Protein AF-A0A3N6RUH7-F1 (afdb_monomer)

Mean predicted aligned error: 8.1 Å

InterPro domains:
  IPR007488 Protein of unknown function DUF535 [PF04393] (1-119)
  IPR007488 Protein of unknown function DUF535 [PTHR38785] (1-127)

Secondary structure (DSSP, 8-state):
-HHHHHHHHSHHHHHHHHHHHHH-HHHHHHHTT-TTGGGGGG-TTSSSS-HHHHHHHHHHHHHHHHT-S-HHHHHHHT-SS-EEEEEEE-TTS-EEEEEEE--GGGTTTT-EEEEEEETTEEEEEEEESTTTT--

Foldseek 3Di:
DVQVVVCVVVVVLLVVLVVLLVVDPLSVLLCVVPVCLSVVLVPCPLDPDHSNVSSVLLSVLSVVLVPPPDPQSSVQLRAQVWDFPDWDADPVRFIKTWIWHQHCVVLVQRWIWIWIDTVVGTDDIDTDSSNSSSD

Structure (mmCIF, N/CA/C/O backbone):
data_AF-A0A3N6RUH7-F1
#
_entry.id   AF-A0A3N6RUH7-F1
#
loop_
_atom_site.group_PDB
_atom_site.id
_atom_site.type_symbol
_atom_site.label_atom_id
_atom_site.label_alt_id
_atom_site.label_comp_id
_atom_site.label_asym_id
_atom_site.label_entity_id
_atom_site.label_seq_id
_atom_site.pdbx_PDB_ins_code
_atom_site.Cartn_x
_atom_site.Cartn_y
_atom_site.Cartn_z
_atom_site.occupancy
_atom_site.B_iso_or_equiv
_atom_site.auth_seq_id
_atom_site.auth_comp_id
_atom_site.auth_asym_id
_atom_site.auth_atom_id
_atom_site.pdbx_PDB_model_num
ATOM 1 N N . MET A 1 1 ? 15.481 16.339 -13.597 1.00 51.31 1 MET A N 1
ATOM 2 C CA . MET A 1 1 ? 16.645 15.808 -14.353 1.00 51.31 1 MET A CA 1
ATOM 3 C C . MET A 1 1 ? 17.347 14.592 -13.751 1.00 51.31 1 MET A C 1
ATOM 5 O O . MET A 1 1 ? 17.730 13.714 -14.510 1.00 51.31 1 MET A O 1
ATOM 9 N N . LYS A 1 2 ? 17.478 14.448 -12.422 1.00 61.53 2 LYS A N 1
ATOM 10 C CA . LYS A 1 2 ? 18.178 13.294 -11.808 1.00 61.53 2 LYS A CA 1
ATOM 11 C C . LYS A 1 2 ? 17.516 11.913 -12.023 1.00 61.53 2 LYS A C 1
ATOM 13 O O . LYS A 1 2 ? 18.216 10.908 -11.904 1.00 61.53 2 LYS A O 1
ATOM 18 N N . TYR A 1 3 ? 16.206 11.861 -12.291 1.00 61.28 3 TYR A N 1
ATOM 19 C CA . TYR A 1 3 ? 15.450 10.621 -12.541 1.00 61.28 3 TYR A CA 1
ATOM 20 C C . TYR A 1 3 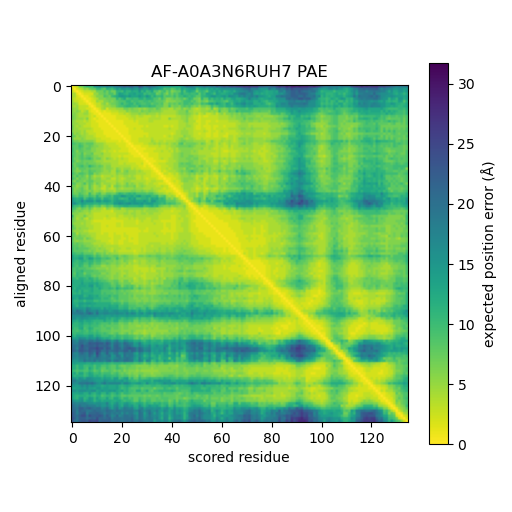? 15.655 10.100 -13.965 1.00 61.28 3 TYR A C 1
ATOM 22 O O . TYR A 1 3 ? 16.096 8.971 -14.116 1.00 61.28 3 TYR A O 1
ATOM 30 N N . LEU A 1 4 ? 15.461 10.952 -14.978 1.00 64.62 4 LEU A N 1
ATOM 31 C CA . LEU A 1 4 ? 15.611 10.589 -16.393 1.00 64.62 4 LEU A CA 1
ATOM 32 C C . LEU A 1 4 ? 16.960 9.926 -16.685 1.00 64.62 4 LEU A C 1
ATOM 34 O O . LEU A 1 4 ? 17.002 8.879 -17.313 1.00 64.62 4 LEU A O 1
ATOM 38 N N . ILE A 1 5 ? 18.050 10.475 -16.140 1.00 71.56 5 ILE A N 1
ATOM 39 C CA . ILE A 1 5 ? 19.393 9.893 -16.284 1.00 71.56 5 ILE A CA 1
ATOM 40 C C . ILE A 1 5 ? 19.453 8.480 -15.683 1.00 71.56 5 ILE A C 1
ATOM 42 O O . ILE A 1 5 ? 20.019 7.576 -16.280 1.00 71.56 5 ILE A O 1
ATOM 46 N N . ARG A 1 6 ? 18.840 8.250 -14.515 1.00 69.38 6 ARG A N 1
ATOM 47 C CA . ARG A 1 6 ? 18.825 6.925 -13.872 1.00 69.38 6 ARG A CA 1
ATOM 48 C C . ARG A 1 6 ? 17.904 5.934 -14.583 1.00 69.38 6 ARG A C 1
ATOM 50 O O . ARG A 1 6 ? 18.212 4.747 -14.582 1.00 69.38 6 ARG A O 1
ATOM 57 N N . SER A 1 7 ? 16.831 6.412 -15.203 1.00 68.75 7 SER A N 1
ATOM 58 C CA . SER A 1 7 ? 15.971 5.618 -16.084 1.00 68.75 7 SER A CA 1
ATOM 59 C C . SER A 1 7 ? 16.699 5.222 -17.369 1.00 68.75 7 SER A C 1
ATOM 61 O O . SER A 1 7 ? 16.609 4.076 -17.786 1.00 68.75 7 SER A O 1
ATOM 63 N N . LEU A 1 8 ? 17.495 6.131 -17.940 1.00 73.00 8 LEU A N 1
ATOM 64 C CA . LEU A 1 8 ? 18.360 5.865 -19.095 1.00 73.00 8 LEU A CA 1
ATOM 65 C C . LEU A 1 8 ? 19.492 4.875 -18.774 1.00 73.00 8 LEU A C 1
ATOM 67 O O . LEU A 1 8 ? 19.907 4.134 -19.656 1.00 73.00 8 LEU A O 1
ATOM 71 N N . ILE A 1 9 ? 19.964 4.822 -17.521 1.00 80.50 9 ILE A N 1
ATOM 72 C CA . ILE A 1 9 ? 20.961 3.833 -17.067 1.00 80.50 9 ILE A CA 1
ATOM 73 C C . ILE A 1 9 ? 20.334 2.437 -16.875 1.00 80.50 9 ILE A C 1
ATOM 75 O O . ILE A 1 9 ? 21.010 1.434 -17.082 1.00 80.50 9 ILE A O 1
ATOM 79 N N . TYR A 1 10 ? 19.049 2.348 -16.502 1.00 81.25 10 TYR A N 1
ATOM 80 C CA . TYR A 1 10 ? 18.344 1.076 -16.261 1.00 81.25 10 TYR A CA 1
ATOM 81 C C . TYR A 1 10 ? 17.053 0.930 -17.095 1.00 81.25 10 TYR A C 1
ATOM 83 O O . TYR A 1 10 ? 15.992 0.641 -16.531 1.00 81.25 10 TYR A O 1
ATOM 91 N N . PRO A 1 11 ? 17.110 1.070 -18.433 1.00 82.31 11 PRO A N 1
ATOM 92 C CA . PRO A 1 11 ? 15.922 1.243 -19.272 1.00 82.31 11 PRO A CA 1
ATOM 93 C C . PRO A 1 11 ? 15.000 0.024 -19.242 1.00 82.31 11 PRO A C 1
ATOM 95 O O . PRO A 1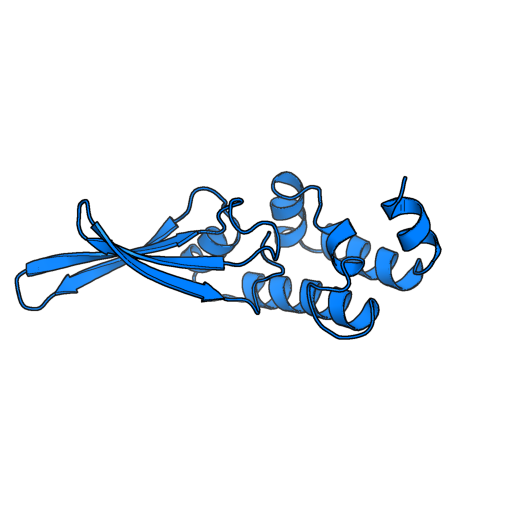 11 ? 13.791 0.174 -19.105 1.00 82.31 11 PRO A O 1
ATOM 98 N N . VAL A 1 12 ? 15.561 -1.188 -19.260 1.00 86.00 12 VAL A N 1
ATOM 99 C CA . VAL A 1 12 ? 14.786 -2.440 -19.198 1.00 86.00 12 VAL A CA 1
ATOM 100 C C . VAL A 1 12 ? 14.023 -2.559 -17.878 1.00 86.00 12 VAL A C 1
ATOM 102 O O . VAL A 1 12 ? 12.856 -2.936 -17.856 1.00 86.00 12 VAL A O 1
ATOM 105 N N . THR A 1 13 ? 14.667 -2.225 -16.757 1.00 84.44 13 THR A N 1
ATOM 106 C CA . THR A 1 13 ? 14.033 -2.338 -15.433 1.00 84.44 13 THR A CA 1
ATOM 107 C C . THR A 1 13 ? 12.971 -1.265 -15.238 1.00 84.44 13 THR A C 1
ATOM 109 O O . THR A 1 13 ? 11.898 -1.548 -14.711 1.00 84.44 13 THR A O 1
ATOM 112 N N . THR A 1 14 ? 13.254 -0.041 -15.685 1.00 84.56 14 THR A N 1
ATOM 113 C CA . THR A 1 14 ? 12.281 1.050 -15.660 1.00 84.56 14 THR A CA 1
ATOM 114 C C . THR A 1 14 ? 11.079 0.734 -16.547 1.00 84.56 14 THR A C 1
ATOM 116 O O . THR A 1 14 ? 9.954 0.916 -16.094 1.00 84.56 14 THR A O 1
ATOM 119 N N . TYR A 1 15 ? 11.295 0.200 -17.753 1.00 86.44 15 TYR A N 1
ATOM 120 C CA . TYR A 1 15 ? 10.212 -0.205 -18.647 1.00 86.44 15 TYR A CA 1
ATOM 121 C C . TYR A 1 15 ? 9.334 -1.289 -18.020 1.00 86.44 15 TYR A C 1
ATOM 123 O O . TYR A 1 15 ? 8.128 -1.103 -17.944 1.00 86.44 15 TYR A O 1
ATOM 131 N N . ARG A 1 16 ? 9.926 -2.360 -17.469 1.00 87.81 16 ARG A N 1
ATOM 132 C CA . ARG A 1 16 ? 9.171 -3.429 -16.786 1.00 87.81 16 ARG A CA 1
ATOM 133 C C . ARG A 1 16 ? 8.290 -2.911 -15.649 1.00 87.81 16 ARG A C 1
ATOM 135 O O . ARG A 1 16 ? 7.173 -3.384 -15.482 1.00 87.81 16 ARG A O 1
ATOM 142 N N . LEU A 1 17 ? 8.785 -1.954 -14.862 1.00 85.25 17 LEU A N 1
ATOM 143 C CA . LEU A 1 17 ? 7.984 -1.349 -13.800 1.00 85.25 17 LEU A CA 1
ATOM 144 C C . LEU A 1 17 ? 6.825 -0.520 -14.367 1.00 85.25 17 LEU A C 1
ATOM 146 O O . LEU A 1 17 ? 5.717 -0.603 -13.852 1.00 85.25 17 LEU A O 1
ATOM 150 N N . ILE A 1 18 ? 7.083 0.300 -15.388 1.00 87.12 18 ILE A N 1
ATOM 151 C CA . ILE A 1 18 ? 6.048 1.136 -16.011 1.00 87.12 18 ILE A CA 1
ATOM 152 C C . ILE A 1 18 ? 4.978 0.259 -16.663 1.00 87.12 18 ILE A C 1
ATOM 154 O O . ILE A 1 18 ? 3.796 0.531 -16.485 1.00 87.12 18 ILE A O 1
ATOM 158 N N . ASP A 1 19 ? 5.384 -0.804 -17.352 1.00 89.50 19 ASP A N 1
ATOM 159 C CA . ASP A 1 19 ? 4.483 -1.780 -17.961 1.00 89.50 19 ASP A CA 1
ATOM 160 C C . ASP A 1 19 ? 3.562 -2.419 -16.908 1.00 89.50 19 ASP A C 1
ATOM 162 O O . ASP A 1 19 ? 2.343 -2.385 -17.055 1.00 89.50 19 ASP A O 1
ATOM 166 N N . ALA A 1 20 ? 4.116 -2.848 -15.766 1.00 86.44 20 ALA A N 1
ATOM 167 C CA . ALA A 1 20 ? 3.322 -3.342 -14.637 1.00 86.44 20 ALA A CA 1
ATOM 168 C C . ALA A 1 20 ? 2.360 -2.279 -14.065 1.00 86.44 20 ALA A C 1
ATOM 170 O O . ALA A 1 20 ? 1.208 -2.585 -13.763 1.00 86.44 20 ALA A O 1
ATOM 171 N N . ILE A 1 21 ? 2.797 -1.016 -13.954 1.00 85.06 21 ILE A N 1
ATOM 172 C CA . ILE A 1 21 ? 1.943 0.089 -13.483 1.00 85.06 21 ILE A CA 1
ATOM 173 C C . ILE A 1 21 ? 0.756 0.321 -14.425 1.00 85.06 21 ILE A C 1
ATOM 175 O O . ILE A 1 21 ? -0.350 0.601 -13.963 1.00 85.06 21 ILE A O 1
ATOM 179 N N . VAL A 1 22 ? 0.988 0.243 -15.736 1.00 86.75 22 VAL A N 1
ATOM 180 C CA . VAL A 1 22 ? -0.045 0.453 -16.757 1.00 86.75 22 VAL A CA 1
ATOM 181 C C . VAL A 1 22 ? -1.000 -0.739 -16.824 1.00 86.75 22 VAL A C 1
ATOM 183 O O . VAL A 1 22 ? -2.204 -0.533 -16.967 1.00 86.75 22 VAL A O 1
ATOM 186 N N . ALA A 1 23 ? -0.484 -1.961 -16.686 1.00 87.69 23 ALA A N 1
ATOM 187 C CA . ALA A 1 23 ? -1.273 -3.187 -16.730 1.00 87.69 23 ALA A CA 1
ATOM 188 C C . ALA A 1 23 ? -2.221 -3.340 -15.526 1.00 87.69 23 ALA A C 1
ATOM 190 O O . ALA A 1 23 ? -3.299 -3.916 -15.667 1.00 87.69 23 ALA A O 1
ATOM 191 N N . GLU A 1 24 ? -1.850 -2.816 -14.352 1.00 85.62 24 GLU A N 1
ATOM 192 C CA . GLU A 1 24 ? -2.600 -3.026 -13.113 1.00 85.62 24 GLU A CA 1
ATOM 193 C C . GLU A 1 24 ? -3.405 -1.788 -12.666 1.00 85.62 24 GLU A C 1
ATOM 195 O O . GLU A 1 24 ? -2.828 -0.781 -12.236 1.00 85.62 24 GLU A O 1
ATOM 200 N N . PRO A 1 25 ? -4.755 -1.853 -12.628 1.00 83.81 25 PRO A N 1
ATOM 201 C CA . PRO A 1 25 ? -5.600 -0.727 -12.212 1.00 83.81 25 PRO A CA 1
ATOM 202 C C . PRO A 1 25 ? -5.296 -0.206 -10.800 1.00 83.81 25 PRO A C 1
ATOM 204 O O . PRO A 1 25 ? -5.422 0.988 -10.524 1.00 83.81 25 PRO A O 1
ATOM 207 N N . VAL A 1 26 ? -4.877 -1.101 -9.899 1.00 78.56 26 VAL A N 1
ATOM 208 C CA . VAL A 1 26 ? -4.474 -0.763 -8.526 1.00 78.56 26 VAL A CA 1
ATOM 209 C C . VAL A 1 26 ? -3.241 0.146 -8.527 1.00 78.56 26 VAL A C 1
ATOM 211 O O . VAL A 1 26 ? -3.210 1.141 -7.800 1.00 78.56 26 VAL A O 1
ATOM 214 N N . MET A 1 27 ? -2.259 -0.160 -9.379 1.00 79.25 27 MET A N 1
ATOM 215 C CA . MET A 1 27 ? -1.030 0.621 -9.522 1.00 79.25 27 MET A CA 1
ATOM 216 C C . MET A 1 27 ? -1.281 1.960 -10.229 1.00 79.25 27 MET A C 1
ATOM 218 O O . MET A 1 27 ? -0.694 2.981 -9.875 1.00 79.25 27 MET A O 1
ATOM 222 N N . ASN A 1 28 ? -2.206 1.988 -11.186 1.00 81.75 28 ASN A N 1
ATOM 223 C CA . ASN A 1 28 ? -2.616 3.226 -11.843 1.00 81.75 28 ASN A CA 1
ATOM 224 C C . ASN A 1 28 ? -3.309 4.185 -10.855 1.00 81.75 28 ASN A C 1
ATOM 226 O O . ASN A 1 28 ? -2.969 5.366 -10.756 1.00 81.75 28 ASN A O 1
ATOM 230 N N . ARG A 1 29 ? -4.215 3.660 -10.021 1.00 77.00 29 ARG A N 1
ATOM 231 C CA . ARG A 1 29 ? -4.893 4.462 -8.997 1.00 77.00 29 ARG A CA 1
ATOM 232 C C . ARG A 1 29 ? -3.911 5.058 -7.995 1.00 77.00 29 ARG A C 1
ATOM 234 O O . ARG A 1 29 ? -4.012 6.245 -7.691 1.00 77.00 29 ARG A O 1
ATOM 241 N N . ILE A 1 30 ? -2.952 4.274 -7.503 1.00 75.69 30 ILE A N 1
ATOM 242 C CA . ILE A 1 30 ? -1.956 4.801 -6.566 1.00 75.69 30 ILE A CA 1
ATOM 243 C C . ILE A 1 30 ? -1.020 5.805 -7.248 1.00 75.69 30 ILE A C 1
ATOM 245 O O . ILE A 1 30 ? -0.644 6.771 -6.602 1.00 75.69 30 ILE A O 1
ATOM 249 N N . LEU A 1 31 ? -0.717 5.675 -8.547 1.00 77.25 31 LEU A N 1
ATOM 250 C CA . LEU A 1 31 ? 0.102 6.652 -9.279 1.00 77.25 31 LEU A CA 1
ATOM 251 C C . LEU A 1 31 ? -0.502 8.066 -9.240 1.00 77.25 31 LEU A C 1
ATOM 253 O O . LEU A 1 31 ? 0.243 9.035 -9.102 1.00 77.25 31 LEU A O 1
ATOM 257 N N . SER A 1 32 ? -1.836 8.184 -9.287 1.00 75.31 32 SER A N 1
ATOM 258 C CA . SER A 1 32 ? -2.543 9.473 -9.153 1.00 75.31 32 SER A CA 1
ATOM 259 C C . SER A 1 32 ? -2.393 10.123 -7.771 1.00 75.31 32 SER A C 1
ATOM 261 O O . SER A 1 32 ? -2.562 11.328 -7.620 1.00 75.31 32 SER A O 1
ATOM 263 N N . ILE A 1 33 ? -2.062 9.320 -6.760 1.00 71.56 33 ILE A N 1
ATOM 264 C CA . ILE A 1 33 ? -1.821 9.746 -5.379 1.00 71.56 33 ILE A CA 1
ATOM 265 C C . ILE A 1 33 ? -0.307 9.926 -5.146 1.00 71.56 33 ILE A C 1
ATOM 267 O O . ILE A 1 33 ? 0.120 10.778 -4.371 1.00 71.56 33 ILE A O 1
ATOM 271 N N . GLN A 1 34 ? 0.515 9.134 -5.841 1.00 71.38 34 GLN A N 1
ATOM 272 C CA . GLN A 1 34 ? 1.949 8.936 -5.641 1.00 71.38 34 GLN A CA 1
ATOM 273 C C . GLN A 1 34 ? 2.714 9.096 -6.959 1.00 71.38 34 GLN A C 1
ATOM 275 O O . GLN A 1 34 ? 3.242 8.148 -7.544 1.00 71.38 34 GLN A O 1
ATOM 280 N N . HIS A 1 35 ? 2.869 10.342 -7.394 1.00 73.38 35 HIS A N 1
ATOM 281 C CA . HIS A 1 35 ? 3.559 10.682 -8.643 1.00 73.38 35 HIS A CA 1
ATOM 282 C C . HIS A 1 35 ? 5.037 10.246 -8.651 1.00 73.38 35 HIS A C 1
ATOM 284 O O . HIS A 1 35 ? 5.666 10.153 -9.706 1.00 73.38 35 HIS A O 1
ATOM 290 N N . THR A 1 36 ? 5.623 9.982 -7.475 1.00 75.19 36 THR A N 1
ATOM 291 C CA . THR A 1 36 ? 7.030 9.581 -7.347 1.00 75.19 36 THR A CA 1
ATOM 292 C C . THR A 1 36 ? 7.255 8.071 -7.394 1.00 75.19 36 THR A C 1
ATOM 294 O O . THR A 1 36 ? 8.419 7.655 -7.417 1.00 75.19 36 THR A O 1
ATOM 297 N N . LEU A 1 37 ? 6.195 7.257 -7.481 1.00 76.12 37 LEU A N 1
ATOM 298 C CA . LEU A 1 37 ? 6.269 5.793 -7.486 1.00 76.12 37 LEU A CA 1
ATOM 299 C C . LEU A 1 37 ? 7.275 5.231 -8.517 1.00 76.12 37 LEU A C 1
ATOM 301 O O . LEU A 1 37 ? 8.156 4.464 -8.112 1.00 76.12 37 LEU A O 1
ATOM 305 N N . PRO A 1 38 ? 7.295 5.681 -9.792 1.00 7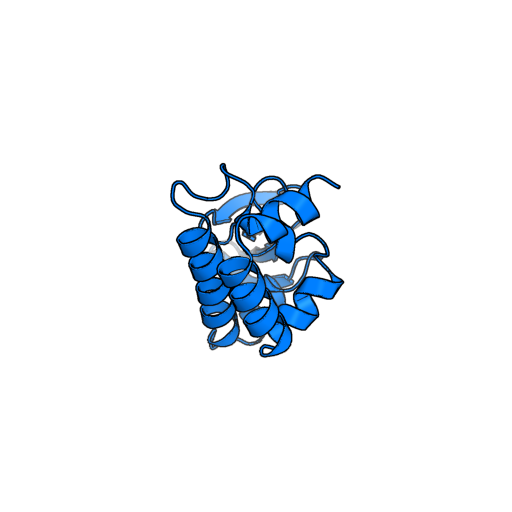7.75 38 PRO A N 1
ATOM 306 C CA . PRO A 1 38 ? 8.263 5.194 -10.784 1.00 77.75 38 PRO A CA 1
ATOM 307 C C . PRO A 1 38 ? 9.723 5.528 -10.440 1.00 77.75 38 PRO A C 1
ATOM 309 O O . PRO A 1 38 ? 10.655 4.876 -10.910 1.00 77.75 38 PRO A O 1
ATOM 312 N N . SER A 1 39 ? 9.947 6.555 -9.614 1.00 77.44 39 SER A N 1
ATOM 313 C CA . SER A 1 39 ? 11.282 7.000 -9.197 1.00 77.44 39 SER A CA 1
ATOM 314 C C . SER A 1 39 ? 11.845 6.247 -7.996 1.00 77.44 39 SER A C 1
ATOM 316 O O . SER A 1 39 ? 13.053 6.310 -7.740 1.00 77.44 39 SER A O 1
ATOM 318 N N . LYS A 1 40 ? 11.006 5.491 -7.278 1.00 74.50 40 LYS A N 1
ATOM 319 C CA . LYS A 1 40 ? 11.389 4.818 -6.033 1.00 74.50 40 LYS A CA 1
ATOM 320 C C . LYS A 1 40 ? 12.412 3.709 -6.213 1.00 74.50 40 LYS A C 1
ATOM 322 O O . LYS A 1 40 ? 13.285 3.566 -5.362 1.00 74.50 40 LYS A O 1
ATOM 327 N N . ILE A 1 41 ? 12.384 2.985 -7.332 1.00 75.25 41 ILE A N 1
ATOM 328 C CA . ILE A 1 41 ? 13.354 1.908 -7.610 1.00 75.25 41 ILE A CA 1
ATOM 329 C C . ILE A 1 41 ? 14.801 2.411 -7.644 1.00 75.25 41 ILE A C 1
ATOM 331 O O . ILE A 1 41 ? 15.746 1.677 -7.352 1.00 75.25 41 ILE A O 1
ATOM 335 N N . HIS A 1 42 ? 14.993 3.699 -7.926 1.00 76.62 42 HIS A N 1
ATOM 336 C CA . HIS A 1 42 ? 16.310 4.316 -7.977 1.00 76.62 42 HIS A CA 1
ATOM 337 C C . HIS A 1 42 ? 16.789 4.855 -6.626 1.00 76.62 42 HIS A C 1
ATOM 339 O O . HIS A 1 42 ? 17.923 5.328 -6.546 1.00 76.62 42 HIS A O 1
ATOM 345 N N . ARG A 1 43 ? 15.973 4.786 -5.565 1.00 73.75 43 ARG A N 1
ATOM 346 C CA . ARG A 1 43 ? 16.367 5.201 -4.214 1.00 73.75 43 ARG A CA 1
ATOM 347 C C . ARG A 1 43 ? 17.170 4.068 -3.553 1.00 73.75 43 ARG A C 1
ATOM 349 O O . ARG A 1 43 ? 16.597 3.029 -3.226 1.00 73.75 43 ARG A O 1
ATOM 356 N N . PRO A 1 44 ? 18.490 4.236 -3.344 1.00 65.44 44 PRO A N 1
ATOM 357 C CA . PRO A 1 44 ? 19.364 3.155 -2.879 1.00 65.44 44 PRO A CA 1
ATOM 358 C C . PRO A 1 44 ? 19.085 2.691 -1.443 1.00 65.44 44 PRO A C 1
ATOM 360 O O . PRO A 1 44 ? 19.506 1.608 -1.063 1.00 65.44 44 PRO A O 1
ATOM 363 N N . TYR A 1 45 ? 18.356 3.484 -0.657 1.00 66.00 45 TYR A N 1
ATOM 364 C CA . TYR A 1 45 ? 18.079 3.237 0.761 1.00 66.00 45 TYR A CA 1
ATOM 365 C C . TYR A 1 45 ? 16.724 2.558 1.041 1.00 66.00 45 TYR A C 1
ATOM 367 O O . TYR A 1 45 ? 16.388 2.346 2.205 1.00 66.00 45 TYR A O 1
ATOM 375 N N . LEU A 1 46 ? 15.919 2.258 0.012 1.00 60.12 46 LEU A N 1
ATOM 376 C CA . LEU A 1 46 ? 14.578 1.672 0.187 1.00 60.12 46 LEU A CA 1
ATOM 377 C C . LEU A 1 46 ? 14.623 0.159 0.455 1.00 60.12 46 LEU A C 1
ATOM 379 O O . LEU A 1 46 ? 13.901 -0.345 1.307 1.00 60.12 46 LEU A O 1
ATOM 383 N N . ARG A 1 47 ? 15.525 -0.548 -0.226 1.00 63.78 47 ARG A N 1
ATOM 384 C CA . ARG A 1 47 ? 15.955 -1.919 0.073 1.00 63.78 47 ARG A CA 1
ATOM 385 C C . ARG A 1 47 ? 17.404 -2.054 -0.381 1.00 63.78 47 ARG A C 1
ATOM 387 O O . ARG A 1 47 ? 17.742 -1.593 -1.474 1.00 63.78 47 ARG A O 1
ATOM 394 N N . GLY A 1 48 ? 18.244 -2.685 0.439 1.00 62.81 48 GLY A N 1
ATOM 395 C CA . GLY A 1 48 ? 19.563 -3.125 -0.016 1.00 62.81 48 GLY A CA 1
ATOM 396 C C . GLY A 1 48 ? 19.392 -4.080 -1.198 1.00 62.81 48 GLY A C 1
ATOM 397 O O . GLY A 1 48 ? 18.509 -4.932 -1.161 1.00 62.81 48 GLY A O 1
ATOM 398 N N . GLY A 1 49 ? 20.174 -3.893 -2.261 1.00 72.31 49 GLY A N 1
ATOM 399 C CA . GLY A 1 49 ? 20.128 -4.740 -3.457 1.00 72.31 49 GLY A CA 1
ATOM 400 C C . GLY A 1 49 ? 19.991 -3.975 -4.781 1.00 72.31 49 GLY A C 1
ATOM 401 O O . GLY A 1 49 ? 19.883 -2.740 -4.778 1.00 72.31 49 GLY A O 1
ATOM 402 N N . PRO A 1 50 ? 20.031 -4.682 -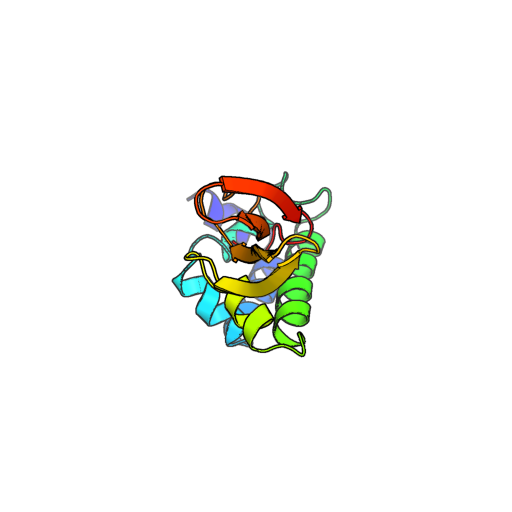5.925 1.00 81.75 50 PRO A N 1
ATOM 403 C CA . PRO A 1 50 ? 19.982 -4.092 -7.265 1.00 81.75 50 PRO A CA 1
ATOM 404 C C . PRO A 1 50 ? 18.650 -3.394 -7.575 1.00 81.75 50 PRO A C 1
ATOM 406 O O . PRO A 1 50 ? 17.614 -3.703 -6.988 1.00 81.75 50 PRO A O 1
ATOM 409 N N . VAL A 1 51 ? 18.649 -2.485 -8.558 1.00 81.31 51 VAL A N 1
ATOM 410 C CA . VAL A 1 51 ? 17.434 -1.773 -9.017 1.00 81.31 51 VAL A CA 1
ATOM 411 C C . VAL A 1 51 ? 16.345 -2.749 -9.489 1.00 81.31 51 VAL A C 1
ATOM 413 O O . VAL A 1 51 ? 15.166 -2.505 -9.248 1.00 81.31 51 VAL A O 1
ATOM 416 N N . THR A 1 52 ? 16.731 -3.881 -10.083 1.00 83.06 52 THR A N 1
ATOM 417 C CA . THR A 1 52 ? 15.822 -4.959 -10.511 1.00 83.06 52 THR A CA 1
ATOM 418 C C . THR A 1 52 ? 15.055 -5.573 -9.347 1.00 83.06 52 THR A C 1
ATOM 420 O O . THR A 1 52 ? 13.837 -5.694 -9.416 1.00 83.06 52 THR A O 1
ATOM 423 N N . GLN A 1 53 ? 15.739 -5.896 -8.249 1.00 81.69 53 GLN A N 1
ATOM 424 C CA . GLN A 1 53 ? 15.107 -6.463 -7.057 1.00 81.69 53 GLN A CA 1
ATOM 425 C C . GLN A 1 53 ? 14.154 -5.462 -6.399 1.00 81.69 53 GLN A C 1
ATOM 427 O O . GLN A 1 53 ? 13.103 -5.840 -5.890 1.00 81.69 53 GLN A O 1
ATOM 432 N N . ARG A 1 54 ? 14.490 -4.168 -6.444 1.00 79.88 54 ARG A N 1
ATOM 433 C CA . ARG A 1 54 ? 13.602 -3.109 -5.951 1.00 79.88 54 ARG A CA 1
ATOM 434 C C . ARG A 1 54 ? 12.361 -2.959 -6.825 1.00 79.88 54 ARG A C 1
ATOM 436 O O . ARG A 1 54 ? 11.284 -2.769 -6.279 1.00 79.88 54 ARG A O 1
ATOM 443 N N . ALA A 1 55 ? 12.500 -3.057 -8.147 1.00 82.69 55 ALA A N 1
ATOM 444 C CA . ALA A 1 55 ? 11.359 -3.052 -9.060 1.00 82.69 55 ALA A CA 1
ATOM 445 C C . ALA A 1 55 ? 10.454 -4.269 -8.839 1.00 82.69 55 ALA A C 1
ATOM 447 O O . ALA A 1 55 ? 9.245 -4.102 -8.734 1.00 82.69 55 ALA A O 1
ATOM 448 N N . GLN A 1 56 ? 11.033 -5.460 -8.675 1.00 83.12 56 GLN A N 1
ATOM 449 C CA . GLN A 1 56 ? 10.260 -6.669 -8.393 1.00 83.12 56 GLN A CA 1
ATOM 450 C C . GLN A 1 56 ? 9.519 -6.564 -7.058 1.00 83.12 56 GLN A C 1
ATOM 452 O O . GLN A 1 56 ? 8.320 -6.786 -7.018 1.00 83.12 56 GLN A O 1
ATOM 457 N N . ALA A 1 57 ? 10.184 -6.094 -5.998 1.00 79.75 57 ALA A N 1
ATOM 458 C CA . ALA A 1 57 ? 9.531 -5.878 -4.708 1.00 79.75 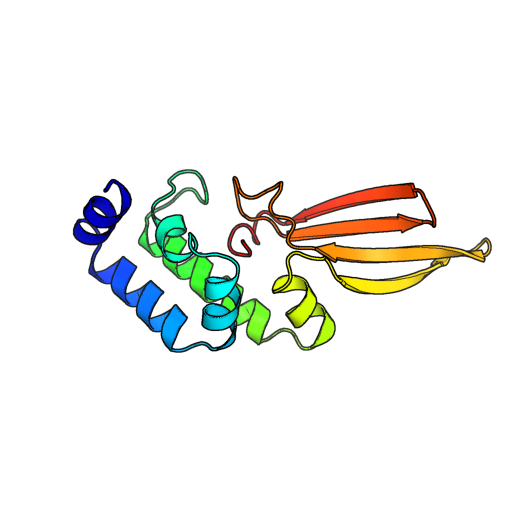57 ALA A CA 1
ATOM 459 C C . ALA A 1 57 ? 8.360 -4.884 -4.792 1.00 79.75 57 ALA A C 1
ATOM 461 O O . ALA A 1 57 ? 7.408 -4.998 -4.023 1.00 79.75 57 ALA A O 1
ATOM 462 N N . VAL A 1 58 ? 8.436 -3.903 -5.704 1.00 79.56 58 VAL A N 1
ATOM 463 C CA . VAL A 1 58 ? 7.327 -2.978 -5.951 1.00 79.56 58 VAL A CA 1
ATOM 464 C C . VAL A 1 58 ? 6.143 -3.712 -6.575 1.00 79.56 58 VAL A C 1
ATOM 466 O O . VAL A 1 58 ? 5.025 -3.582 -6.087 1.00 79.56 58 VAL A O 1
ATOM 469 N N . ILE A 1 59 ? 6.399 -4.501 -7.616 1.00 83.75 59 ILE A N 1
ATOM 470 C CA . ILE A 1 59 ? 5.381 -5.288 -8.322 1.00 83.75 59 ILE A CA 1
ATOM 471 C C . ILE A 1 59 ? 4.731 -6.300 -7.366 1.00 83.75 59 ILE A C 1
ATOM 473 O O . ILE A 1 59 ? 3.520 -6.251 -7.165 1.00 83.75 59 ILE A O 1
ATOM 477 N N . ASP A 1 60 ? 5.538 -7.110 -6.673 1.00 83.75 60 ASP A N 1
ATOM 478 C CA . ASP A 1 60 ? 5.076 -8.148 -5.739 1.00 83.75 60 ASP A CA 1
ATOM 479 C C . ASP A 1 60 ? 4.160 -7.581 -4.645 1.00 83.75 60 ASP A C 1
ATOM 481 O O . ASP A 1 60 ? 3.196 -8.213 -4.213 1.00 83.75 60 ASP A O 1
ATOM 485 N N . HIS A 1 61 ? 4.453 -6.369 -4.176 1.00 80.94 61 HIS A N 1
ATOM 486 C CA . HIS A 1 61 ? 3.661 -5.710 -3.149 1.00 80.94 61 HIS A CA 1
ATOM 487 C C . HIS A 1 61 ? 2.266 -5.301 -3.648 1.00 80.94 61 HIS A C 1
ATOM 489 O O . HIS A 1 61 ? 1.274 -5.462 -2.926 1.00 80.94 61 HIS A O 1
ATOM 495 N N . TYR A 1 62 ? 2.164 -4.780 -4.872 1.00 80.44 62 TYR A N 1
ATOM 496 C CA . TYR A 1 62 ? 0.864 -4.438 -5.450 1.00 80.44 62 TYR A CA 1
ATOM 497 C C . TYR A 1 62 ? 0.090 -5.680 -5.893 1.00 80.44 62 TYR A C 1
ATOM 499 O O . TYR A 1 62 ? -1.130 -5.695 -5.729 1.00 80.44 62 TYR A O 1
ATOM 507 N N . ASP A 1 63 ? 0.776 -6.746 -6.307 1.00 85.25 63 ASP A N 1
ATOM 508 C CA . ASP A 1 63 ? 0.167 -8.062 -6.519 1.00 85.25 63 ASP A CA 1
ATOM 509 C C . ASP A 1 63 ? -0.404 -8.632 -5.216 1.00 85.25 63 ASP A C 1
ATOM 511 O O . ASP A 1 63 ? -1.555 -9.071 -5.174 1.00 85.25 63 ASP A O 1
ATOM 515 N N . PHE A 1 64 ? 0.342 -8.560 -4.110 1.00 84.44 64 PHE A N 1
ATOM 516 C CA . PHE A 1 64 ? -0.169 -8.936 -2.790 1.00 84.44 64 PHE A CA 1
ATOM 517 C C . PHE A 1 64 ? -1.406 -8.111 -2.414 1.00 84.44 64 PHE A C 1
ATOM 519 O O . PHE A 1 64 ? -2.435 -8.668 -2.032 1.00 84.44 64 PHE A O 1
ATOM 526 N N . THR A 1 65 ? -1.338 -6.787 -2.578 1.00 81.56 65 THR A N 1
ATOM 527 C CA . THR A 1 65 ? -2.440 -5.871 -2.245 1.00 81.56 65 THR A CA 1
ATOM 528 C C . THR A 1 65 ? -3.687 -6.161 -3.083 1.00 81.56 65 THR A C 1
ATOM 530 O O . THR A 1 65 ? -4.798 -6.212 -2.551 1.00 81.56 65 THR A O 1
ATOM 533 N N . LYS A 1 66 ? -3.516 -6.413 -4.386 1.00 83.25 66 LYS A N 1
ATOM 534 C CA . LYS A 1 66 ? -4.578 -6.833 -5.311 1.00 83.25 66 LYS A CA 1
ATOM 535 C C . LYS A 1 66 ? -5.249 -8.129 -4.857 1.00 83.25 66 LYS A C 1
ATOM 537 O O . LYS A 1 66 ? -6.472 -8.232 -4.940 1.00 83.25 66 LYS A O 1
ATOM 542 N N . ASN A 1 67 ? -4.468 -9.074 -4.340 1.00 86.12 67 ASN A N 1
ATOM 543 C CA . ASN A 1 67 ? -4.930 -10.398 -3.925 1.00 86.12 67 ASN A CA 1
ATOM 544 C C . ASN A 1 67 ? -5.443 -10.464 -2.474 1.00 86.12 67 ASN A C 1
ATOM 546 O O . ASN A 1 67 ? -5.882 -11.525 -2.029 1.00 86.12 67 ASN A O 1
ATOM 550 N N . LEU A 1 68 ? -5.457 -9.349 -1.730 1.00 85.06 68 LEU A N 1
ATOM 551 C CA . LEU A 1 68 ? -6.068 -9.300 -0.399 1.00 85.06 68 LEU A CA 1
ATOM 552 C C . LEU A 1 68 ? -7.564 -9.626 -0.480 1.00 85.06 68 LEU A C 1
ATOM 554 O O . LEU A 1 68 ? -8.322 -8.926 -1.153 1.00 85.06 68 LEU A O 1
ATOM 558 N N . SER A 1 69 ? -8.007 -10.644 0.260 1.00 84.44 69 SER A N 1
ATOM 559 C CA . SER A 1 69 ? -9.408 -11.093 0.293 1.00 84.44 69 SER A CA 1
ATOM 560 C C . SER A 1 69 ? -10.373 -10.010 0.786 1.00 84.44 69 SER A C 1
ATOM 562 O O . SER A 1 69 ? -11.499 -9.900 0.305 1.00 84.44 69 SER A O 1
ATOM 564 N N . SER A 1 70 ? -9.926 -9.162 1.713 1.00 84.75 70 SER A N 1
ATOM 565 C CA . SER A 1 70 ? -10.720 -8.052 2.236 1.00 84.75 70 SER A CA 1
ATOM 566 C C . SER A 1 70 ? -10.613 -6.822 1.339 1.00 84.75 70 SER A C 1
ATOM 568 O O . SER A 1 70 ? -9.572 -6.163 1.271 1.00 84.75 70 SER A O 1
ATOM 570 N N . PHE A 1 71 ? -11.733 -6.453 0.713 1.00 83.00 71 PHE A N 1
ATOM 571 C CA . PHE A 1 71 ? -11.864 -5.204 -0.041 1.00 83.00 71 PHE A CA 1
ATOM 572 C C . PHE A 1 71 ? -11.540 -3.976 0.818 1.00 83.00 71 PHE A C 1
ATOM 574 O O . PHE A 1 71 ? -10.884 -3.043 0.359 1.00 83.00 71 PHE A O 1
ATOM 581 N N . ARG A 1 72 ? -11.944 -4.004 2.095 1.00 82.62 72 ARG A N 1
ATOM 582 C CA . ARG A 1 72 ? -11.633 -2.942 3.051 1.00 82.62 72 ARG A CA 1
ATOM 583 C C . ARG A 1 72 ? -10.126 -2.803 3.270 1.00 82.62 72 ARG A C 1
ATOM 585 O O . ARG A 1 72 ? -9.605 -1.700 3.156 1.00 82.62 72 ARG A O 1
ATOM 592 N N . LEU A 1 73 ? -9.413 -3.902 3.525 1.00 80.88 73 LEU A N 1
ATOM 593 C CA . LEU A 1 73 ? -7.954 -3.849 3.687 1.00 80.88 73 LEU A CA 1
ATOM 594 C C . LEU A 1 73 ? -7.266 -3.367 2.409 1.00 80.88 73 LEU A C 1
ATOM 596 O O . LEU A 1 73 ? -6.368 -2.534 2.477 1.00 80.88 73 LEU A O 1
ATOM 600 N N . ARG A 1 74 ? -7.738 -3.819 1.243 1.00 82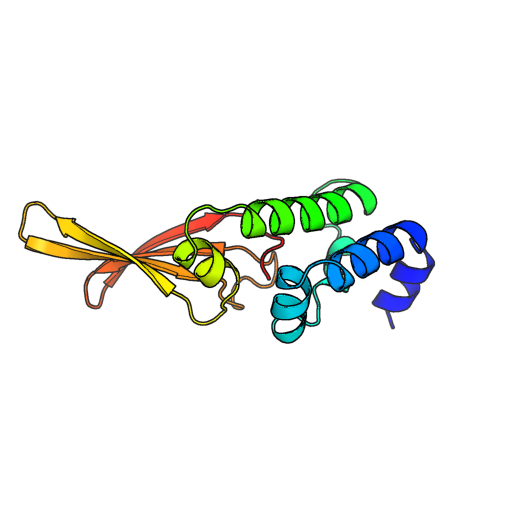.31 74 ARG A N 1
ATOM 601 C CA . ARG A 1 74 ? -7.228 -3.364 -0.053 1.00 82.31 74 ARG A CA 1
ATOM 602 C C . ARG A 1 74 ? -7.381 -1.856 -0.234 1.00 82.31 74 ARG A C 1
ATOM 604 O O . ARG A 1 74 ? -6.427 -1.195 -0.619 1.00 82.31 74 ARG A O 1
ATOM 611 N N . LEU A 1 75 ? -8.553 -1.297 0.069 1.00 80.62 75 LEU A N 1
ATOM 612 C CA . LEU A 1 75 ? -8.768 0.150 0.009 1.00 80.62 75 LEU A CA 1
ATOM 613 C C . LEU A 1 75 ? -7.918 0.910 1.028 1.00 80.62 75 LEU A C 1
ATOM 615 O O . LEU A 1 75 ? -7.381 1.962 0.689 1.00 80.62 75 LEU A O 1
ATOM 619 N N . ALA A 1 76 ? -7.772 0.372 2.239 1.00 79.88 76 ALA A N 1
ATOM 620 C CA . ALA A 1 76 ? -6.970 0.982 3.292 1.00 79.88 76 ALA A CA 1
ATOM 621 C C . ALA A 1 76 ? -5.486 1.109 2.901 1.00 79.88 76 ALA A C 1
ATOM 623 O O . ALA A 1 76 ? -4.859 2.120 3.204 1.00 79.88 76 ALA A O 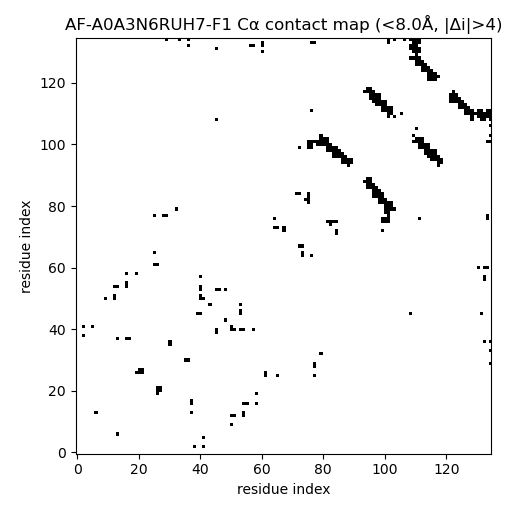1
ATOM 624 N N . MET A 1 77 ? -4.951 0.128 2.165 1.00 76.44 77 MET A N 1
ATOM 625 C CA . MET A 1 77 ? -3.582 0.154 1.625 1.00 76.44 77 MET A CA 1
ATOM 626 C C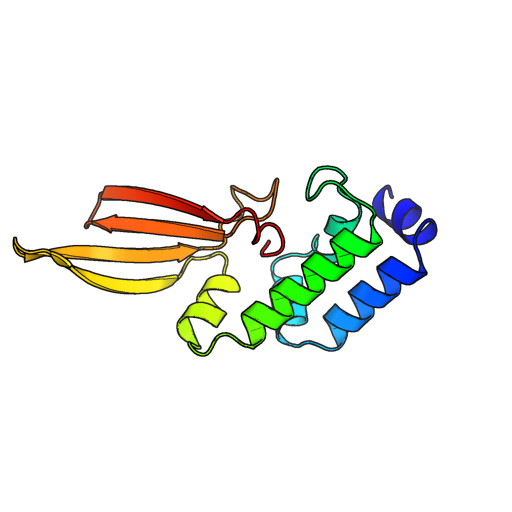 . MET A 1 77 ? -3.398 1.163 0.478 1.00 76.44 77 MET A C 1
ATOM 628 O O . MET A 1 77 ? -2.275 1.532 0.153 1.00 76.44 77 MET A O 1
ATOM 632 N N . LEU A 1 78 ? -4.489 1.627 -0.140 1.00 76.19 78 LEU A N 1
ATOM 633 C CA . LEU A 1 78 ? -4.474 2.495 -1.325 1.00 76.19 78 LEU A CA 1
ATOM 634 C C . LEU A 1 78 ? -4.957 3.925 -1.033 1.00 76.19 78 LEU A C 1
ATOM 636 O O . LEU A 1 78 ? -5.224 4.681 -1.967 1.00 76.19 78 LEU A O 1
ATOM 640 N N . THR A 1 79 ? -5.109 4.302 0.242 1.00 75.00 79 THR A N 1
ATOM 641 C CA . THR A 1 79 ? -5.594 5.628 0.653 1.00 75.00 79 THR A CA 1
ATOM 642 C C . THR A 1 79 ? -4.629 6.333 1.599 1.00 75.00 79 THR A C 1
ATOM 644 O O . THR A 1 79 ? -4.067 5.740 2.520 1.00 75.00 79 THR A O 1
ATOM 647 N N . THR A 1 80 ? -4.481 7.643 1.407 1.00 71.25 80 THR A N 1
ATOM 648 C CA . THR A 1 80 ? -3.678 8.512 2.280 1.00 71.25 80 THR A CA 1
ATOM 649 C C . THR A 1 80 ? -4.444 9.024 3.495 1.00 71.25 80 THR A C 1
ATOM 651 O O . THR A 1 80 ? -3.825 9.432 4.476 1.00 71.25 80 THR A O 1
ATOM 654 N N . GLN A 1 81 ? -5.779 8.983 3.451 1.00 73.19 81 GLN A N 1
ATOM 655 C CA . GLN A 1 81 ? -6.654 9.508 4.509 1.00 73.19 81 GLN A CA 1
ATOM 656 C C . GLN A 1 81 ? -6.766 8.569 5.718 1.00 73.19 81 GLN A C 1
ATOM 658 O O . GLN A 1 81 ? -7.236 8.976 6.776 1.00 73.19 81 GLN A O 1
ATOM 663 N N . GLY A 1 82 ? -6.297 7.326 5.579 1.00 77.75 82 GLY A N 1
ATOM 664 C CA . GLY A 1 82 ? -6.517 6.279 6.567 1.00 77.75 82 GLY A CA 1
ATOM 665 C C . GLY A 1 82 ? -7.931 5.714 6.524 1.00 77.75 82 GLY A C 1
ATOM 666 O O . GLY A 1 82 ? -8.872 6.360 6.069 1.00 77.75 82 GLY A O 1
ATOM 667 N N . MET A 1 83 ? -8.069 4.464 6.950 1.00 84.75 83 MET A N 1
ATOM 668 C CA . MET A 1 83 ? -9.341 3.762 6.949 1.00 84.75 83 MET A CA 1
ATOM 669 C C . MET A 1 83 ? -9.454 2.827 8.147 1.00 84.75 83 MET A C 1
ATOM 671 O O . MET A 1 83 ? -8.540 2.051 8.434 1.00 84.75 83 MET A O 1
ATOM 675 N N . ASP A 1 84 ? -10.602 2.868 8.814 1.00 88.06 84 ASP A N 1
ATOM 676 C CA . ASP A 1 84 ? -10.908 1.962 9.915 1.00 88.06 84 ASP A CA 1
ATOM 677 C C . ASP A 1 84 ? -11.142 0.551 9.380 1.00 88.06 84 ASP A C 1
ATOM 679 O O . ASP A 1 84 ? -12.085 0.273 8.628 1.00 88.06 84 ASP A O 1
ATOM 683 N N . VAL A 1 85 ? -10.252 -0.354 9.768 1.00 88.19 85 VAL A N 1
ATOM 684 C CA . VAL A 1 85 ? -10.268 -1.752 9.335 1.00 88.19 85 VAL A CA 1
ATOM 685 C C . VAL A 1 85 ? -10.961 -2.646 10.350 1.00 88.19 85 VAL A C 1
ATOM 687 O O . VAL A 1 85 ? -11.596 -3.616 9.943 1.00 88.19 85 VAL A O 1
ATOM 690 N N . LEU A 1 86 ? -10.908 -2.297 11.638 1.00 88.88 86 LEU A N 1
ATOM 691 C CA . LEU A 1 86 ? -11.568 -3.046 12.703 1.00 88.88 86 LEU A CA 1
ATOM 692 C C . LEU A 1 86 ? -11.956 -2.127 13.863 1.00 88.88 86 LEU A C 1
ATOM 694 O O . LEU A 1 86 ? -11.202 -1.226 14.219 1.00 88.88 86 LEU A O 1
ATOM 698 N N . GLN A 1 87 ? -13.100 -2.399 14.480 1.00 90.88 87 GLN A N 1
ATOM 699 C CA . GLN A 1 87 ? -13.496 -1.824 15.762 1.00 90.88 87 GLN A CA 1
ATOM 700 C C . GLN A 1 87 ? -13.874 -2.968 16.698 1.00 90.88 87 GLN A C 1
ATOM 702 O O . GLN A 1 87 ? -14.516 -3.928 16.270 1.00 90.88 87 GLN A O 1
ATOM 707 N N . PHE A 1 88 ? -13.447 -2.895 17.953 1.00 90.75 88 PHE A N 1
ATOM 708 C CA . PHE A 1 88 ? -13.750 -3.913 18.952 1.00 90.75 88 PHE A CA 1
ATOM 709 C C . PHE A 1 88 ? -13.847 -3.304 20.348 1.00 90.75 88 PHE A C 1
ATOM 711 O O . PHE A 1 88 ? -13.315 -2.227 20.614 1.00 90.75 88 PHE A O 1
ATOM 718 N N . THR A 1 89 ? -14.533 -4.012 21.240 1.00 92.44 89 THR A N 1
ATOM 719 C CA . THR A 1 89 ? -14.740 -3.580 22.621 1.00 92.44 89 THR A CA 1
ATOM 720 C C . THR A 1 89 ? -13.882 -4.421 23.558 1.00 92.44 89 THR A C 1
ATOM 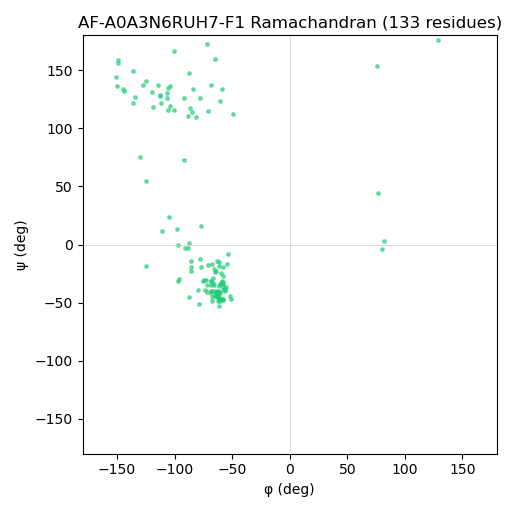722 O O . THR A 1 89 ? -13.861 -5.649 23.465 1.00 92.44 89 THR A O 1
ATOM 725 N N . GLY A 1 90 ? -13.143 -3.762 24.447 1.00 86.25 90 GLY A N 1
ATOM 726 C CA . GLY A 1 90 ? -12.359 -4.417 25.486 1.00 86.25 90 GLY A CA 1
ATOM 727 C C . GLY A 1 90 ? -13.229 -5.004 26.593 1.00 86.25 90 GLY A C 1
ATOM 728 O O . GLY A 1 90 ? -14.427 -4.746 26.687 1.00 86.25 90 GLY A O 1
ATOM 729 N N . LYS A 1 91 ? -12.597 -5.758 27.497 1.00 86.69 91 LYS A N 1
ATOM 730 C CA . LYS A 1 91 ? -13.282 -6.415 28.626 1.00 86.69 91 LYS A CA 1
ATOM 731 C C . LYS A 1 91 ? -14.036 -5.439 29.541 1.00 86.69 91 LYS A C 1
ATOM 733 O O . LYS A 1 91 ? -15.032 -5.828 30.135 1.00 86.69 91 LYS A O 1
ATOM 738 N N . ASN A 1 92 ? -13.585 -4.187 29.611 1.00 87.94 92 ASN A N 1
ATOM 739 C CA . ASN A 1 92 ? -14.155 -3.143 30.465 1.00 87.94 92 ASN A CA 1
ATOM 740 C C . ASN A 1 92 ? -15.130 -2.208 29.720 1.00 87.94 92 ASN A C 1
ATOM 742 O O . ASN A 1 92 ? -15.443 -1.134 30.222 1.00 87.94 92 ASN A O 1
ATOM 746 N N . GLY A 1 93 ? -15.576 -2.566 28.509 1.00 86.12 93 GLY A N 1
ATOM 747 C CA . GLY A 1 93 ? -16.462 -1.715 27.700 1.00 86.12 93 GLY A CA 1
ATOM 748 C C . GLY A 1 93 ? -15.747 -0.616 26.903 1.00 86.12 93 GLY A C 1
ATOM 749 O O . GLY A 1 93 ? -16.396 0.168 26.221 1.00 86.12 93 GLY A O 1
ATOM 750 N N . GLU A 1 94 ? -14.415 -0.561 26.951 1.00 88.44 94 GLU A N 1
ATOM 751 C CA . GLU A 1 94 ? -13.611 0.405 26.195 1.00 88.44 94 GLU A CA 1
ATOM 752 C C . GLU A 1 94 ? -13.670 0.133 24.688 1.00 88.44 94 GLU A C 1
ATOM 754 O O . GLU A 1 94 ? -13.545 -1.012 24.256 1.00 88.44 94 GLU A O 1
ATOM 759 N N . HIS A 1 95 ? -13.813 1.181 23.876 1.00 90.44 95 HIS A N 1
ATOM 760 C CA . HIS A 1 95 ? -13.831 1.061 22.420 1.00 90.44 95 HIS A CA 1
ATOM 761 C C . HIS A 1 95 ? -12.434 1.237 21.830 1.00 90.44 95 HIS A C 1
ATOM 763 O O . HIS A 1 95 ? -11.786 2.263 22.039 1.00 90.44 95 HIS A O 1
ATOM 769 N N . PHE A 1 96 ? -12.009 0.260 21.036 1.00 91.94 96 PHE A N 1
ATOM 770 C CA . PHE A 1 96 ? -10.762 0.291 20.290 1.00 91.94 96 PHE A CA 1
ATOM 771 C C . PHE A 1 96 ? -11.048 0.313 18.797 1.00 91.94 96 PHE A C 1
ATOM 773 O O . PHE A 1 96 ? -11.868 -0.453 18.288 1.00 91.94 96 PHE A O 1
ATOM 780 N N . THR A 1 97 ? -10.302 1.151 18.092 1.00 91.88 97 THR A N 1
ATOM 781 C CA . THR A 1 97 ? -10.315 1.238 16.638 1.00 91.88 97 THR A CA 1
ATOM 782 C C . THR A 1 97 ? -8.928 0.920 16.113 1.00 91.88 97 THR A C 1
ATOM 784 O O . THR A 1 97 ? -7.929 1.469 16.584 1.00 91.88 97 THR A O 1
ATOM 787 N N . ILE A 1 98 ? -8.880 0.038 15.119 1.00 89.75 98 ILE A N 1
ATOM 788 C CA . ILE A 1 98 ? -7.703 -0.195 14.296 1.00 89.75 98 ILE A CA 1
ATOM 789 C C . ILE A 1 98 ? -7.899 0.557 12.987 1.00 89.75 98 ILE A C 1
ATOM 791 O O . ILE A 1 98 ? -8.777 0.221 12.186 1.00 89.75 98 ILE A O 1
ATOM 795 N N . THR A 1 99 ? -7.043 1.542 12.758 1.00 87.62 99 THR A N 1
ATOM 796 C CA . THR A 1 99 ? -7.032 2.349 11.540 1.00 87.62 99 THR A CA 1
ATOM 797 C C . THR A 1 99 ? -5.763 2.043 10.770 1.00 87.62 99 THR A C 1
ATOM 799 O O . THR A 1 99 ? -4.663 2.109 11.313 1.00 87.62 99 THR A O 1
ATOM 802 N N . LEU A 1 100 ? -5.898 1.731 9.488 1.00 84.69 100 LEU A N 1
ATOM 803 C CA . LEU A 1 100 ? -4.765 1.518 8.603 1.00 84.69 100 LEU A CA 1
ATOM 804 C C . LEU A 1 100 ? -4.645 2.709 7.662 1.00 84.69 100 LEU A C 1
ATOM 806 O O . LEU A 1 100 ? -5.623 3.107 7.035 1.00 84.69 100 LEU A O 1
ATOM 810 N N . ALA A 1 101 ? -3.466 3.317 7.612 1.00 76.12 101 ALA A N 1
ATOM 811 C CA . ALA A 1 101 ? -3.250 4.533 6.855 1.00 76.12 101 ALA A CA 1
ATOM 812 C C . ALA A 1 101 ? -1.869 4.573 6.214 1.00 76.12 101 ALA A C 1
ATOM 814 O O . ALA A 1 101 ? -0.834 4.411 6.868 1.00 76.12 101 ALA A O 1
ATOM 815 N N . CYS A 1 102 ? -1.867 4.916 4.934 1.00 70.25 102 CYS A N 1
ATOM 816 C CA . CYS A 1 102 ? -0.666 5.201 4.179 1.00 70.25 102 CYS A CA 1
ATOM 817 C C . CYS A 1 102 ? -0.398 6.715 4.267 1.00 70.25 102 CYS A C 1
ATOM 819 O O . CYS A 1 102 ? -0.639 7.479 3.336 1.00 70.25 102 CYS A O 1
ATOM 821 N N . THR A 1 103 ? 0.044 7.186 5.437 1.00 61.19 103 THR A N 1
ATOM 822 C CA . THR A 1 103 ? 0.258 8.621 5.672 1.00 61.19 103 THR A CA 1
ATOM 823 C C . THR A 1 103 ? 1.561 9.117 5.036 1.00 61.19 103 THR A C 1
ATOM 825 O O . THR A 1 103 ? 2.653 8.625 5.325 1.00 61.19 103 THR A O 1
ATOM 828 N N . GLY A 1 104 ? 1.462 10.170 4.215 1.00 52.81 104 GLY A N 1
ATOM 829 C CA . GLY A 1 104 ? 2.601 10.797 3.524 1.00 52.81 104 GLY A CA 1
ATOM 830 C C . GLY A 1 104 ? 3.719 11.311 4.451 1.00 52.81 104 GLY A C 1
ATOM 831 O O . GLY A 1 104 ? 4.885 11.405 4.087 1.00 52.81 104 GLY A O 1
ATOM 832 N N . ARG A 1 105 ? 3.446 11.523 5.744 1.00 45.66 105 ARG A N 1
ATOM 833 C CA . ARG A 1 105 ? 4.501 11.889 6.710 1.00 45.66 105 ARG A CA 1
ATOM 834 C C . ARG A 1 105 ? 5.619 10.835 6.871 1.00 45.66 105 ARG A C 1
ATOM 836 O O . ARG A 1 105 ? 6.679 11.192 7.377 1.00 45.66 105 ARG A O 1
ATOM 843 N N . CYS A 1 106 ? 5.440 9.591 6.402 1.00 47.44 106 CYS A N 1
ATOM 844 C CA . CYS A 1 106 ? 6.497 8.564 6.291 1.00 47.44 106 CYS A CA 1
ATOM 845 C C . CYS A 1 106 ? 7.006 8.326 4.846 1.00 47.44 106 CYS A C 1
ATOM 847 O O . CYS A 1 106 ? 7.595 7.287 4.539 1.00 47.44 106 CYS A O 1
ATOM 849 N N . GLU A 1 107 ? 6.861 9.308 3.953 1.00 50.94 107 GLU A N 1
ATOM 850 C CA . GLU A 1 107 ? 7.310 9.301 2.543 1.00 50.94 107 GLU A CA 1
ATOM 851 C C . GLU A 1 107 ? 8.800 8.995 2.319 1.00 50.94 107 GLU A C 1
ATOM 853 O O . GLU A 1 107 ? 9.217 8.663 1.205 1.00 50.94 107 GLU A O 1
ATOM 858 N N . ARG A 1 108 ? 9.653 9.088 3.351 1.00 50.41 108 ARG A N 1
ATOM 859 C CA . ARG A 1 108 ? 11.070 8.717 3.190 1.00 50.41 108 ARG A CA 1
ATOM 860 C C . ARG A 1 108 ? 11.228 7.261 2.772 1.00 50.41 108 ARG A C 1
ATOM 862 O O . ARG A 1 108 ? 12.160 6.955 2.031 1.00 50.41 108 ARG A O 1
ATOM 869 N N . LYS A 1 109 ? 10.330 6.392 3.227 1.00 51.34 109 LYS A N 1
ATOM 870 C CA . LYS A 1 109 ? 10.326 4.976 2.871 1.00 51.34 109 LYS A CA 1
ATOM 871 C C . LYS A 1 109 ? 9.007 4.520 2.291 1.00 51.34 109 LYS A C 1
ATOM 873 O O . LYS A 1 109 ? 9.049 3.535 1.594 1.00 51.34 109 LYS A O 1
ATOM 878 N N . GLY A 1 110 ? 7.913 5.248 2.485 1.00 55.94 110 GLY A N 1
ATOM 879 C CA . GLY A 1 110 ? 6.617 4.939 1.901 1.00 55.94 110 GLY A CA 1
ATOM 880 C C . GLY A 1 110 ? 5.898 3.791 2.602 1.00 55.94 110 GLY A C 1
ATOM 881 O O . GLY A 1 110 ? 5.416 2.896 1.932 1.00 55.94 110 GLY A O 1
ATOM 882 N N . GLU A 1 111 ? 5.916 3.805 3.935 1.00 66.44 111 GLU A N 1
ATOM 883 C CA . GLU A 1 111 ? 5.493 2.718 4.826 1.00 66.44 111 GLU A CA 1
ATOM 884 C C . GLU A 1 111 ? 3.981 2.778 5.131 1.00 66.44 111 GLU A C 1
ATOM 886 O O . GLU A 1 111 ? 3.401 3.864 5.235 1.00 66.44 111 GLU A O 1
ATOM 891 N N . VAL A 1 112 ? 3.349 1.616 5.324 1.00 72.62 112 VAL A N 1
ATOM 892 C CA . VAL A 1 112 ? 1.966 1.518 5.831 1.00 72.62 112 VAL A CA 1
ATOM 893 C C . VAL A 1 112 ? 1.990 1.593 7.342 1.00 72.62 112 VAL A C 1
ATOM 895 O O . VAL A 1 112 ? 2.765 0.886 7.989 1.00 72.62 112 VAL A O 1
ATOM 898 N N . ASN A 1 113 ? 1.099 2.405 7.906 1.00 78.88 113 ASN A N 1
ATOM 899 C CA . ASN A 1 113 ? 0.958 2.535 9.345 1.00 78.88 113 ASN A CA 1
ATOM 900 C C . ASN A 1 113 ? -0.380 1.976 9.812 1.00 78.88 113 ASN A C 1
ATOM 902 O O . ASN A 1 113 ? -1.438 2.360 9.318 1.00 78.88 113 ASN A O 1
ATOM 906 N N . LEU A 1 114 ? -0.320 1.090 10.797 1.00 84.88 114 LEU A N 1
ATOM 907 C CA . LEU A 1 114 ? -1.472 0.589 11.522 1.00 84.88 114 LEU A CA 1
ATOM 908 C C . LEU A 1 114 ? -1.508 1.272 12.887 1.00 84.88 114 LEU A C 1
ATOM 910 O O . LEU A 1 114 ? -0.571 1.168 13.676 1.00 84.88 114 LEU A O 1
ATOM 914 N N . PHE A 1 115 ? -2.586 1.994 13.147 1.00 87.75 115 PHE A N 1
ATOM 915 C CA . PHE A 1 115 ? -2.836 2.703 14.390 1.00 87.75 115 PHE A CA 1
ATOM 916 C C . PHE A 1 115 ? -3.855 1.936 15.214 1.00 87.75 115 PHE A C 1
ATOM 918 O O . PHE A 1 115 ? -4.870 1.489 14.686 1.00 87.75 115 PHE A O 1
ATOM 925 N N . ILE A 1 116 ? -3.592 1.833 16.512 1.00 89.69 116 ILE A N 1
ATOM 926 C CA . ILE A 1 116 ? -4.572 1.387 17.497 1.00 89.69 116 ILE A CA 1
ATOM 927 C C . ILE A 1 116 ? -4.898 2.598 18.357 1.00 89.69 116 ILE A C 1
ATOM 929 O O . ILE A 1 116 ? -4.002 3.199 18.960 1.00 89.69 116 ILE A O 1
ATOM 933 N N . SER A 1 117 ? -6.168 2.975 18.396 1.00 91.00 117 SER A N 1
ATOM 934 C CA . SER A 1 117 ? -6.631 4.146 19.134 1.00 91.00 117 SER A CA 1
ATOM 935 C C . SER A 1 117 ? -7.902 3.868 19.917 1.00 91.00 117 SER A C 1
ATOM 937 O O . SER A 1 117 ? -8.754 3.093 19.490 1.00 91.00 117 SER A O 1
ATOM 939 N N . MET A 1 118 ? -8.026 4.569 21.033 1.00 90.38 118 MET A N 1
ATOM 940 C CA . MET A 1 118 ? -9.269 4.792 21.761 1.00 90.38 118 MET A CA 1
ATOM 941 C C . MET A 1 118 ? -9.801 6.193 21.425 1.00 90.38 118 MET A C 1
ATOM 943 O O . MET A 1 118 ? -9.051 7.010 20.873 1.00 90.38 118 MET A O 1
ATOM 947 N N . PRO A 1 119 ? -11.061 6.519 21.763 1.00 85.44 119 PRO A N 1
ATOM 948 C CA . PRO A 1 119 ? -11.580 7.875 21.623 1.00 85.44 119 PRO A CA 1
ATOM 949 C C . PRO A 1 119 ? -10.625 8.908 22.244 1.00 85.44 119 PRO A C 1
ATOM 951 O O . PRO A 1 119 ? -10.398 8.920 23.449 1.00 85.44 119 PRO A O 1
ATOM 954 N N . GLY A 1 120 ? -10.020 9.747 21.399 1.00 80.50 120 GLY A N 1
ATOM 955 C CA . GLY A 1 120 ? -9.094 10.807 21.814 1.00 80.50 120 GLY A CA 1
ATOM 956 C C . GLY A 1 120 ? -7.647 10.386 22.115 1.00 80.50 120 GLY A C 1
ATOM 957 O O . GLY A 1 120 ? -6.826 11.267 22.361 1.00 80.50 120 GLY A O 1
ATOM 958 N N . ILE A 1 121 ? -7.288 9.094 22.065 1.00 88.12 121 ILE A N 1
ATOM 959 C CA . ILE A 1 121 ? -5.945 8.613 22.447 1.00 88.12 121 ILE A CA 1
ATOM 960 C C . ILE A 1 121 ? -5.393 7.621 21.415 1.00 88.12 121 ILE A C 1
ATOM 962 O O . ILE A 1 121 ? -6.009 6.599 21.120 1.00 88.12 121 ILE A O 1
ATOM 966 N N . LYS A 1 122 ? -4.180 7.875 20.903 1.00 86.19 122 LYS A N 1
ATOM 967 C CA . LYS A 1 122 ? -3.412 6.889 20.122 1.00 86.19 122 LYS A CA 1
ATOM 968 C C . LYS A 1 122 ? -2.596 6.021 21.071 1.00 86.19 122 LYS A C 1
ATOM 970 O O . LYS A 1 122 ? -1.718 6.533 21.756 1.00 86.19 122 LYS A O 1
ATOM 975 N N . LEU A 1 123 ? -2.878 4.725 21.085 1.00 88.69 123 LEU A N 1
ATOM 976 C CA . LEU A 1 123 ? -2.221 3.768 21.973 1.00 88.69 123 LEU A CA 1
ATOM 977 C C . LEU A 1 123 ? -0.945 3.210 21.355 1.00 88.69 123 LEU A C 1
ATOM 979 O O . LEU A 1 123 ? 0.081 3.110 22.020 1.00 88.69 123 LEU A O 1
ATOM 983 N N . ALA A 1 124 ? -1.014 2.838 20.078 1.00 86.44 124 ALA A N 1
ATOM 984 C CA . ALA A 1 124 ? 0.096 2.209 19.386 1.00 86.44 124 ALA A CA 1
ATOM 985 C C . ALA A 1 124 ? 0.101 2.547 17.896 1.00 86.44 124 ALA A C 1
ATOM 987 O O . ALA A 1 124 ? -0.929 2.854 17.290 1.00 86.44 124 ALA A O 1
ATOM 988 N N . MET A 1 125 ? 1.292 2.450 17.314 1.00 85.19 125 MET A N 1
ATOM 989 C CA . MET A 1 125 ? 1.537 2.581 15.887 1.00 85.19 125 MET A CA 1
ATOM 990 C C . MET A 1 125 ? 2.503 1.475 15.474 1.00 85.19 125 MET A C 1
ATOM 992 O O . MET A 1 125 ? 3.609 1.382 16.005 1.00 85.19 125 MET A O 1
ATOM 996 N N . LEU A 1 126 ? 2.073 0.642 14.535 1.00 81.00 126 LEU A N 1
ATOM 997 C CA . LEU A 1 126 ? 2.912 -0.343 13.873 1.00 81.00 126 LEU A CA 1
ATOM 998 C C . LEU A 1 126 ? 3.203 0.142 12.458 1.00 81.00 126 LEU A C 1
ATOM 1000 O O . LEU A 1 126 ? 2.296 0.564 11.743 1.00 81.00 126 LEU A O 1
ATOM 1004 N N . THR A 1 127 ? 4.461 0.043 12.054 1.00 73.31 127 THR A N 1
ATOM 1005 C CA . THR A 1 127 ? 4.911 0.479 10.736 1.00 73.31 127 THR A CA 1
ATOM 1006 C C . THR A 1 127 ? 5.481 -0.704 9.978 1.00 73.31 127 THR A C 1
ATOM 1008 O O . THR A 1 127 ? 6.478 -1.294 10.400 1.00 73.31 127 THR A O 1
ATOM 1011 N N . ASP A 1 128 ? 4.866 -1.038 8.845 1.00 65.31 128 ASP A N 1
ATOM 1012 C CA . ASP A 1 128 ? 5.391 -2.072 7.964 1.00 65.31 128 ASP A CA 1
ATOM 1013 C C . ASP A 1 128 ? 6.374 -1.470 6.949 1.00 65.31 128 ASP A C 1
ATOM 1015 O O . ASP A 1 128 ? 6.005 -0.740 6.025 1.00 65.31 128 ASP A O 1
ATOM 1019 N N . LYS A 1 129 ? 7.654 -1.818 7.121 1.00 55.78 129 LYS A N 1
ATOM 1020 C CA . LYS A 1 129 ? 8.746 -1.443 6.208 1.00 55.78 129 LYS A CA 1
ATOM 1021 C C . LYS A 1 129 ? 8.767 -2.278 4.934 1.00 55.78 129 LYS A C 1
ATOM 1023 O O . LYS A 1 129 ? 9.372 -1.871 3.947 1.00 55.78 129 LYS A O 1
ATOM 1028 N N . THR A 1 130 ? 8.132 -3.443 4.933 1.00 50.78 130 THR A N 1
ATOM 1029 C CA . THR A 1 130 ? 7.941 -4.268 3.733 1.00 50.78 130 THR A CA 1
ATOM 1030 C C . THR A 1 130 ? 6.984 -3.573 2.780 1.00 50.78 130 THR A C 1
ATOM 1032 O O . THR A 1 130 ? 7.205 -3.565 1.569 1.00 50.78 130 THR A O 1
ATOM 1035 N N . ALA A 1 131 ? 6.007 -2.877 3.356 1.00 50.06 131 ALA A N 1
ATOM 1036 C CA . ALA A 1 131 ? 5.131 -1.964 2.663 1.00 50.06 131 ALA A CA 1
ATOM 1037 C C . ALA A 1 131 ? 5.781 -0.613 2.336 1.00 50.06 131 ALA A C 1
ATOM 1039 O O . ALA A 1 131 ? 5.054 0.270 1.937 1.00 50.06 131 ALA A O 1
ATOM 1040 N N . ALA A 1 132 ? 7.113 -0.436 2.389 1.00 47.88 132 ALA A N 1
ATOM 1041 C CA . ALA A 1 132 ? 7.832 0.747 1.862 1.00 47.88 132 ALA A CA 1
ATOM 1042 C C . ALA A 1 132 ? 7.519 1.069 0.370 1.00 47.88 132 ALA A C 1
ATOM 1044 O O . ALA A 1 132 ? 7.903 2.078 -0.233 1.00 47.88 132 ALA A O 1
ATOM 1045 N N . VAL A 1 133 ? 6.798 0.177 -0.288 1.00 48.50 133 VAL A N 1
ATOM 1046 C CA . VAL A 1 133 ? 6.294 0.365 -1.638 1.00 48.50 133 VAL A CA 1
ATOM 1047 C C . VAL A 1 133 ? 4.949 1.112 -1.669 1.00 48.50 133 VAL A C 1
ATOM 1049 O O . VAL A 1 133 ? 4.673 1.754 -2.682 1.00 48.50 133 VAL A O 1
ATOM 1052 N N . CYS A 1 134 ? 4.162 1.102 -0.586 1.00 42.03 134 CYS A N 1
ATOM 1053 C CA . CYS A 1 134 ? 2.776 1.599 -0.528 1.00 42.03 134 CYS A CA 1
ATOM 1054 C C . CYS A 1 134 ? 2.601 3.102 -0.791 1.00 42.03 134 CYS A C 1
ATOM 1056 O O . CYS A 1 134 ? 1.472 3.548 -0.976 1.00 42.03 134 CYS A O 1
ATOM 1058 N N . LEU A 1 135 ? 3.671 3.901 -0.775 1.00 43.81 135 LEU A N 1
ATOM 1059 C CA . LEU A 1 135 ? 3.595 5.362 -0.953 1.00 43.81 135 LEU A CA 1
ATOM 1060 C C . LEU A 1 135 ? 4.765 5.930 -1.740 1.00 43.81 135 LEU A C 1
ATOM 1062 O O . LEU A 1 135 ? 5.726 6.394 -1.079 1.00 43.81 135 LEU A O 1
#

pLDDT: mean 76.92, std 12.16, range [42.03, 92.44]

Solvent-accessible surface area (backbone atoms only — not comparable to full-atom values): 7548 Å² total; per-residue (Å²): 115,80,58,61,57,54,39,68,75,38,48,70,53,48,47,56,44,50,52,52,32,71,73,31,71,72,47,45,57,39,39,80,79,29,80,59,56,87,58,49,41,76,43,75,84,72,51,88,73,57,53,59,59,43,36,49,55,43,51,54,49,52,52,51,44,70,66,42,88,46,65,64,60,36,50,20,58,66,31,60,85,45,33,80,75,46,74,51,71,47,99,84,71,47,58,39,37,34,33,30,22,30,41,70,93,42,50,91,47,5,30,36,35,40,35,37,28,38,91,97,42,80,78,48,77,46,72,39,68,85,37,30,63,62,72

Nearest PDB structures (foldseek):
  3e2k-assembly1_D  TM=5.942E-01  e=8.787E+00  Streptomyces clavuligerus
  6n8p-assembly1_A  TM=6.102E-01  e=6.239E+00  Homo sapiens
  6gqf-assembly3_C  TM=4.776E-01  e=7.404E+00  Mus musculus
  4fcz-assembly2_B  TM=1.969E-01  e=4.184E+00  Pseudomonas putida KT2440

Sequence (135 aa):
MKYLIRSLIYPVTTYRLIDAIVAEPVMNRILSIQHTLPSKIHRPYLRGGPVTQRAQAVIDHYDFTKNLSSFRLRLAMLTTQGMDVLQFTGKNGEHFTITLACTGRCERKGEVNLFISMPGIKLAMLTDKTAAVCL

Radius of gyration: 16.8 Å; Cα contacts (8 Å, |Δi|>4): 202; chains: 1; bounding box: 37×27×50 Å

Organism: NCBI:txid69224